Protein AF-A0AAF0JMZ4-F1 (afdb_monomer)

Radius of gyration: 18.15 Å; Cα contacts (8 Å, |Δi|>4): 98; chains: 1; bounding box: 43×33×50 Å

Structure (mmCIF, N/C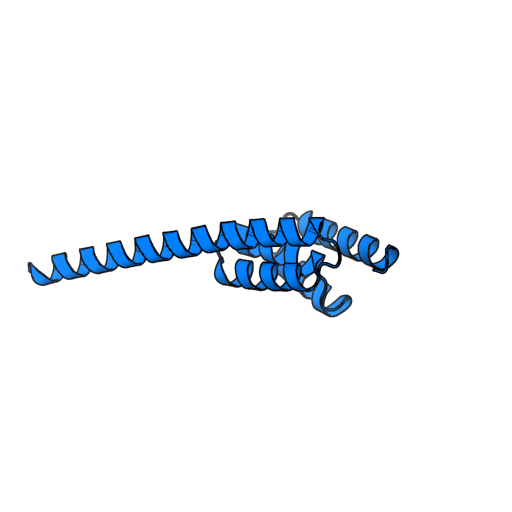A/C/O backbone):
data_AF-A0AAF0JMZ4-F1
#
_entry.id   AF-A0AAF0JMZ4-F1
#
loop_
_atom_site.group_PDB
_atom_site.id
_atom_site.type_symbol
_atom_site.label_atom_id
_atom_site.label_alt_id
_atom_site.label_comp_id
_atom_site.label_asym_id
_atom_site.label_entity_id
_atom_site.label_seq_id
_atom_site.pdbx_PDB_ins_code
_atom_site.Cartn_x
_atom_site.Cartn_y
_atom_site.Cartn_z
_atom_site.occupancy
_atom_site.B_iso_or_equiv
_atom_site.auth_seq_id
_atom_site.auth_comp_id
_atom_site.auth_asym_id
_atom_site.auth_atom_id
_atom_site.pdbx_PDB_model_num
ATOM 1 N N . MET A 1 1 ? 8.115 -13.016 -13.919 1.00 64.56 1 MET A N 1
ATOM 2 C CA . MET A 1 1 ? 8.528 -11.697 -13.402 1.00 64.56 1 MET A CA 1
ATOM 3 C C . MET A 1 1 ? 9.558 -11.163 -14.366 1.00 64.56 1 MET A C 1
ATOM 5 O O . MET A 1 1 ? 10.549 -11.847 -14.588 1.00 64.56 1 MET A O 1
ATOM 9 N N . ASP A 1 2 ? 9.286 -10.011 -14.963 1.00 86.06 2 ASP A N 1
ATOM 10 C CA . ASP A 1 2 ? 10.262 -9.286 -15.770 1.00 86.06 2 ASP A CA 1
ATOM 11 C C . ASP A 1 2 ? 11.187 -8.507 -14.820 1.00 86.06 2 ASP A C 1
ATOM 13 O O . ASP A 1 2 ? 10.734 -7.657 -14.050 1.00 86.06 2 ASP A O 1
ATOM 17 N N . VAL A 1 3 ? 12.470 -8.872 -14.803 1.00 85.31 3 VAL A N 1
ATOM 18 C CA . VAL A 1 3 ? 13.457 -8.314 -13.868 1.00 85.31 3 VAL A CA 1
ATOM 19 C C . VAL A 1 3 ? 13.823 -6.874 -14.234 1.00 85.31 3 VAL A C 1
ATOM 21 O O . VAL A 1 3 ? 14.105 -6.074 -13.338 1.00 85.31 3 VAL A O 1
ATOM 24 N N . ASP A 1 4 ? 13.778 -6.523 -15.519 1.00 93.25 4 ASP A N 1
ATOM 25 C CA . ASP A 1 4 ? 14.102 -5.176 -15.985 1.00 93.25 4 ASP A CA 1
ATOM 26 C C . ASP A 1 4 ? 12.967 -4.213 -15.645 1.00 93.25 4 ASP A C 1
ATOM 28 O O . ASP A 1 4 ? 13.213 -3.144 -15.080 1.00 93.25 4 ASP A O 1
ATOM 32 N N . LEU A 1 5 ? 11.718 -4.636 -15.862 1.00 93.00 5 LEU A N 1
ATOM 33 C CA . LEU A 1 5 ? 10.551 -3.858 -15.449 1.00 93.00 5 LEU A CA 1
ATOM 34 C C . LEU A 1 5 ? 10.511 -3.667 -13.926 1.00 93.00 5 LEU A C 1
ATOM 36 O O . LEU A 1 5 ? 10.307 -2.550 -13.452 1.00 93.00 5 LEU A O 1
ATOM 40 N N . TRP A 1 6 ? 10.792 -4.720 -13.150 1.00 94.25 6 TRP A N 1
ATOM 41 C CA . TRP A 1 6 ? 10.884 -4.618 -11.690 1.00 94.25 6 TRP A CA 1
ATOM 42 C C . TRP A 1 6 ? 11.945 -3.596 -11.252 1.00 94.25 6 TRP A C 1
ATOM 44 O O . TRP A 1 6 ? 11.702 -2.803 -10.340 1.00 94.25 6 TRP A O 1
ATOM 54 N N . ARG A 1 7 ? 13.120 -3.572 -11.898 1.00 96.25 7 ARG A N 1
ATOM 55 C CA . ARG A 1 7 ? 14.170 -2.584 -11.594 1.00 96.25 7 ARG A CA 1
ATOM 56 C C . ARG A 1 7 ? 13.707 -1.160 -11.884 1.00 96.25 7 ARG A C 1
ATOM 58 O O . ARG A 1 7 ? 13.962 -0.278 -11.066 1.00 96.25 7 ARG A O 1
ATOM 65 N N . ILE A 1 8 ? 13.046 -0.946 -13.023 1.00 97.19 8 ILE A N 1
ATOM 66 C CA . ILE A 1 8 ? 12.536 0.367 -13.438 1.00 97.19 8 ILE A CA 1
ATOM 67 C C . ILE A 1 8 ? 11.481 0.862 -12.448 1.00 97.19 8 ILE A C 1
ATOM 69 O O . ILE A 1 8 ? 11.612 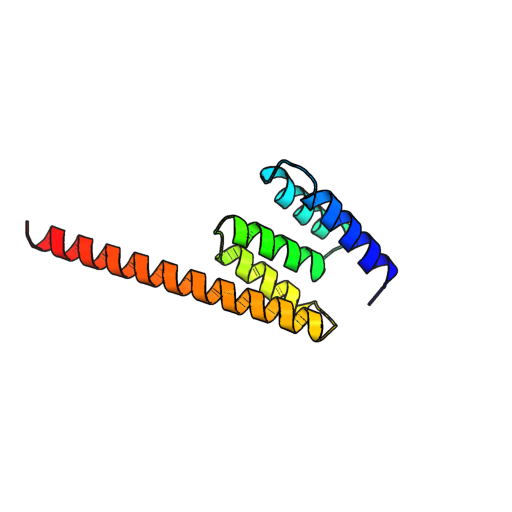1.965 -11.927 1.00 97.19 8 ILE A O 1
ATOM 73 N N . ILE A 1 9 ? 10.490 0.027 -12.124 1.00 97.31 9 ILE A N 1
ATOM 74 C CA . ILE A 1 9 ? 9.421 0.380 -11.182 1.00 97.31 9 ILE A CA 1
ATOM 75 C C . ILE A 1 9 ? 10.006 0.762 -9.819 1.00 97.31 9 ILE A C 1
ATOM 77 O O . ILE A 1 9 ? 9.676 1.814 -9.284 1.00 97.31 9 ILE A O 1
ATOM 81 N N . ASN A 1 10 ? 10.929 -0.033 -9.270 1.00 97.12 10 ASN A N 1
ATOM 82 C CA . ASN A 1 10 ? 11.529 0.281 -7.969 1.00 97.12 10 ASN A CA 1
ATOM 83 C C . ASN A 1 10 ? 12.460 1.499 -7.990 1.00 97.12 10 ASN A C 1
ATOM 85 O O . ASN A 1 10 ? 12.672 2.121 -6.950 1.00 97.12 10 ASN A O 1
ATOM 89 N N . ALA A 1 11 ? 13.048 1.844 -9.136 1.00 97.31 11 ALA A N 1
ATOM 90 C CA . ALA A 1 11 ? 13.753 3.112 -9.284 1.00 97.31 11 ALA A CA 1
ATOM 91 C C . ALA A 1 11 ? 12.765 4.286 -9.245 1.00 97.31 11 ALA A C 1
ATOM 93 O O . ALA A 1 11 ? 12.934 5.159 -8.403 1.00 97.31 11 ALA A O 1
ATOM 94 N N . SER A 1 12 ? 11.688 4.236 -10.035 1.00 96.88 12 SER A N 1
ATOM 95 C CA . SER A 1 12 ? 10.651 5.277 -10.036 1.00 96.88 12 SER A CA 1
ATOM 96 C C . SER A 1 12 ? 9.953 5.429 -8.679 1.00 96.88 12 SER A C 1
ATOM 98 O O . SER A 1 12 ? 9.672 6.544 -8.263 1.00 96.88 12 SER A O 1
ATOM 100 N N . ILE A 1 13 ? 9.716 4.333 -7.947 1.00 97.12 13 ILE A N 1
ATOM 101 C CA . ILE A 1 13 ? 9.189 4.404 -6.574 1.00 97.12 13 ILE A CA 1
ATOM 102 C C . ILE A 1 13 ? 10.150 5.184 -5.673 1.00 97.12 13 ILE A C 1
ATOM 104 O O . ILE A 1 13 ? 9.705 6.042 -4.923 1.00 97.12 13 ILE A O 1
ATOM 108 N N . ARG A 1 14 ? 11.460 4.910 -5.736 1.00 96.00 14 ARG A N 1
ATOM 109 C CA . ARG A 1 14 ? 12.443 5.649 -4.928 1.00 96.00 14 ARG A CA 1
ATOM 110 C C . ARG A 1 14 ? 12.469 7.129 -5.287 1.00 96.00 14 ARG A C 1
ATOM 112 O O . ARG A 1 14 ? 12.461 7.941 -4.377 1.00 96.00 14 ARG A O 1
ATOM 119 N N . GLU A 1 15 ? 12.412 7.465 -6.573 1.00 94.69 15 GLU A N 1
ATOM 120 C CA . GLU A 1 15 ? 12.311 8.856 -7.033 1.00 94.69 15 GLU A CA 1
ATOM 121 C C . GLU A 1 15 ? 11.074 9.553 -6.437 1.00 94.69 15 GLU A C 1
ATOM 123 O O . GLU A 1 15 ? 11.205 10.629 -5.8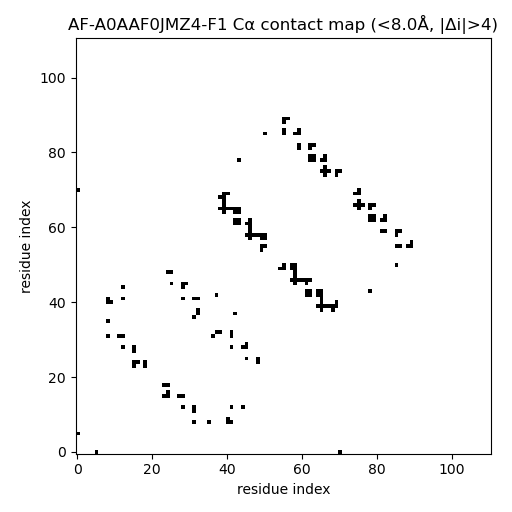65 1.00 94.69 15 GLU A O 1
ATOM 128 N N . CYS A 1 16 ? 9.902 8.904 -6.454 1.00 94.75 16 CYS A N 1
ATOM 129 C CA . CYS A 1 16 ? 8.692 9.445 -5.820 1.00 94.75 16 CYS A CA 1
ATOM 130 C C . CYS A 1 16 ? 8.827 9.654 -4.298 1.00 94.75 16 CYS A C 1
ATOM 132 O O . CYS A 1 16 ? 8.156 10.520 -3.739 1.00 94.75 16 CYS A O 1
ATOM 134 N N . LEU A 1 17 ? 9.630 8.826 -3.619 1.00 92.19 17 LEU A N 1
ATOM 135 C CA . LEU A 1 17 ? 9.810 8.848 -2.160 1.00 92.19 17 LEU A CA 1
ATOM 136 C C . LEU A 1 17 ? 10.943 9.780 -1.696 1.00 92.19 17 LEU A C 1
ATOM 138 O O . LEU A 1 17 ? 10.984 10.142 -0.524 1.00 92.19 17 LEU A O 1
ATOM 142 N N . GLU A 1 18 ? 11.883 10.130 -2.575 1.00 88.88 18 GLU A N 1
ATOM 143 C CA . GLU A 1 18 ? 12.995 11.047 -2.280 1.00 88.88 18 GLU A CA 1
ATOM 144 C C . GLU A 1 18 ? 12.581 12.528 -2.376 1.00 88.88 18 GLU A C 1
ATOM 146 O O . GLU A 1 18 ? 13.254 13.398 -1.817 1.00 88.88 18 GLU A O 1
ATOM 151 N N . GLU A 1 19 ? 11.459 12.818 -3.039 1.00 73.88 19 GLU A N 1
ATOM 152 C CA . GLU A 1 19 ? 10.828 14.140 -3.066 1.00 73.88 19 GLU A CA 1
ATOM 153 C C . GLU A 1 19 ? 10.442 14.590 -1.641 1.00 73.88 19 GLU A C 1
ATOM 155 O O . GLU A 1 19 ? 9.775 13.877 -0.893 1.00 73.88 19 GLU A O 1
ATOM 160 N N . TYR A 1 20 ? 10.856 15.801 -1.248 1.00 64.12 20 TYR A N 1
ATOM 161 C CA . TYR A 1 20 ? 10.690 16.304 0.127 1.00 64.12 20 TYR A CA 1
ATOM 162 C C . TYR A 1 20 ? 9.246 16.701 0.472 1.00 64.12 20 TYR A C 1
ATOM 164 O O . TYR A 1 20 ? 8.968 17.044 1.622 1.00 64.12 20 TYR A O 1
ATOM 172 N N . ASP A 1 21 ? 8.340 16.707 -0.507 1.00 78.56 21 ASP A N 1
ATOM 173 C CA . ASP A 1 21 ? 6.936 17.039 -0.308 1.00 78.56 21 ASP A CA 1
ATOM 174 C C . ASP A 1 21 ? 6.088 15.763 -0.230 1.00 78.56 21 ASP A C 1
ATOM 176 O O . ASP A 1 21 ? 5.774 15.168 -1.267 1.00 78.56 21 ASP A O 1
ATOM 180 N N . PRO A 1 22 ? 5.633 15.372 0.977 1.00 70.00 22 PRO A N 1
ATOM 181 C CA . PRO A 1 22 ? 4.799 14.196 1.140 1.00 70.00 22 PRO A CA 1
ATOM 182 C C . PRO A 1 22 ? 3.557 14.261 0.258 1.00 70.00 22 PRO A C 1
ATOM 184 O O . PRO A 1 22 ? 3.117 13.232 -0.243 1.00 70.00 22 PRO A O 1
ATOM 187 N N . SER A 1 23 ? 2.963 15.445 0.050 1.00 76.12 23 SER A N 1
ATOM 188 C CA . SER A 1 23 ? 1.720 15.588 -0.714 1.00 76.12 23 SER A CA 1
ATOM 189 C C . SER A 1 23 ? 1.858 15.094 -2.158 1.00 76.12 23 SER A C 1
ATOM 191 O O . SER A 1 23 ? 0.957 14.393 -2.624 1.00 76.12 23 SER A O 1
ATOM 193 N N . HIS A 1 24 ? 3.016 15.317 -2.782 1.00 87.94 24 HIS A N 1
ATOM 194 C CA . HIS A 1 24 ? 3.330 14.862 -4.135 1.00 87.94 24 HIS A CA 1
ATOM 195 C C . HIS A 1 24 ? 3.643 13.363 -4.214 1.00 87.94 24 HIS A C 1
ATOM 197 O O . HIS A 1 24 ? 3.428 12.752 -5.260 1.00 87.94 24 HIS A O 1
ATOM 203 N N . THR A 1 25 ? 4.075 12.726 -3.121 1.00 93.56 25 THR A N 1
ATOM 204 C CA . THR A 1 25 ? 4.414 11.294 -3.119 1.00 93.56 25 THR A CA 1
ATOM 205 C C . THR A 1 25 ? 3.242 10.418 -3.569 1.00 93.56 25 THR A C 1
ATOM 2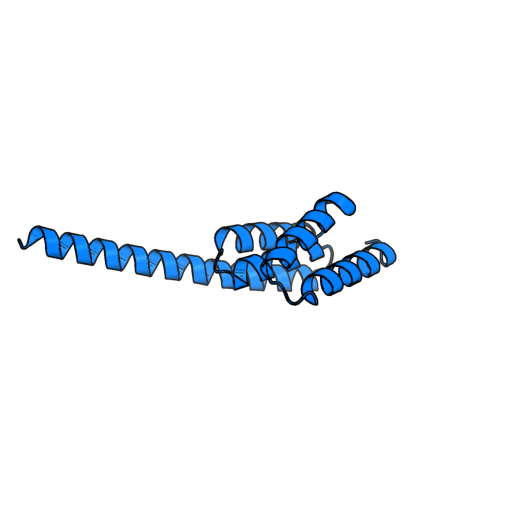07 O O . THR A 1 25 ? 3.417 9.533 -4.404 1.00 93.56 25 THR A O 1
ATOM 210 N N . LEU A 1 26 ? 2.027 10.669 -3.063 1.00 94.50 26 LEU A N 1
ATOM 211 C CA . LEU A 1 26 ? 0.848 9.888 -3.459 1.00 94.50 26 LEU A CA 1
ATOM 212 C C . LEU A 1 26 ? 0.494 10.095 -4.933 1.00 94.50 26 LEU A C 1
ATOM 214 O O . LEU A 1 26 ? 0.161 9.129 -5.611 1.00 94.50 26 LEU A O 1
ATOM 218 N N . GLU A 1 27 ? 0.566 11.333 -5.421 1.00 95.00 27 GLU A N 1
ATOM 219 C CA . GLU A 1 27 ? 0.310 11.646 -6.829 1.00 95.00 27 GLU A CA 1
ATOM 220 C C . GLU A 1 27 ? 1.322 10.938 -7.737 1.00 95.00 27 GLU A C 1
ATOM 222 O O . GLU A 1 27 ? 0.929 10.246 -8.675 1.00 95.00 27 GLU A O 1
ATOM 227 N N . CYS A 1 28 ? 2.611 11.009 -7.395 1.00 96.25 28 CYS A N 1
ATOM 228 C CA . CYS A 1 28 ? 3.678 10.335 -8.125 1.00 96.25 28 CYS A CA 1
ATOM 229 C C . CYS A 1 28 ? 3.466 8.815 -8.165 1.00 96.25 28 CYS A C 1
ATOM 231 O O . CYS A 1 28 ? 3.491 8.216 -9.241 1.00 96.25 28 CYS A O 1
ATOM 233 N N . LEU A 1 29 ? 3.183 8.186 -7.016 1.00 97.06 29 LEU A N 1
ATOM 234 C CA . LEU A 1 29 ? 2.946 6.742 -6.929 1.00 97.06 29 LEU A CA 1
ATOM 235 C C . LEU A 1 29 ? 1.689 6.293 -7.692 1.00 97.06 29 LEU A C 1
ATOM 237 O O . LEU A 1 29 ? 1.722 5.242 -8.334 1.00 97.06 29 LEU A O 1
ATOM 241 N N . HIS A 1 30 ? 0.602 7.072 -7.673 1.00 96.81 30 HIS A N 1
ATOM 242 C CA . HIS A 1 30 ? -0.580 6.794 -8.503 1.00 96.81 30 HIS A CA 1
ATOM 243 C C . HIS A 1 30 ? -0.266 6.928 -9.994 1.00 96.81 30 HIS A C 1
ATOM 245 O O . HIS A 1 30 ? -0.662 6.065 -10.776 1.00 96.81 30 HIS A O 1
ATOM 251 N N . GLY A 1 31 ? 0.538 7.918 -10.386 1.00 97.44 31 GLY A N 1
ATOM 252 C CA . GLY A 1 31 ? 1.043 8.038 -11.756 1.00 97.44 31 GLY A CA 1
ATOM 253 C C . GLY A 1 31 ? 1.854 6.816 -12.210 1.00 97.44 31 GLY A C 1
ATOM 254 O O . GLY A 1 31 ? 1.834 6.456 -13.390 1.00 97.44 31 GLY A O 1
ATOM 255 N N . LEU A 1 32 ? 2.519 6.106 -11.289 1.00 97.88 32 LEU A N 1
ATOM 256 C CA . LEU A 1 32 ? 3.192 4.847 -11.622 1.00 97.88 32 LEU A CA 1
ATOM 257 C C . LEU A 1 32 ? 2.198 3.726 -11.959 1.00 97.88 32 LEU A C 1
ATOM 259 O O . LEU A 1 32 ? 2.498 2.930 -12.850 1.00 97.88 32 LEU A O 1
ATOM 263 N N . LEU A 1 33 ? 1.028 3.670 -11.308 1.00 97.44 33 LEU A N 1
ATOM 264 C CA . LEU A 1 33 ? -0.033 2.715 -11.665 1.00 97.44 33 LEU A CA 1
ATOM 265 C C . LEU A 1 33 ? -0.586 2.998 -13.064 1.00 97.44 33 LEU A C 1
ATOM 267 O O . LEU A 1 33 ? -0.816 2.067 -13.830 1.00 97.44 33 LEU A O 1
ATOM 271 N N . GLU A 1 34 ? -0.764 4.268 -13.427 1.00 96.94 34 GLU A N 1
ATOM 272 C CA . GLU A 1 34 ? -1.205 4.644 -14.776 1.00 96.94 34 GLU A CA 1
ATOM 273 C C . GLU A 1 34 ? -0.168 4.259 -15.839 1.00 96.94 34 GLU A C 1
ATOM 275 O O . GLU A 1 34 ? -0.516 3.789 -16.924 1.00 96.94 34 GLU A O 1
ATOM 280 N N . LYS A 1 35 ? 1.119 4.430 -15.519 1.00 97.50 35 LYS A N 1
ATOM 281 C CA . LYS A 1 35 ? 2.228 4.190 -16.446 1.00 97.50 35 LYS A CA 1
ATOM 282 C C . LYS A 1 35 ? 2.566 2.712 -16.629 1.00 97.50 35 LYS A C 1
ATOM 284 O O . LYS A 1 35 ? 2.855 2.290 -17.749 1.00 97.50 35 LYS A O 1
ATOM 289 N N . TYR A 1 36 ? 2.607 1.947 -15.541 1.00 96.06 36 TYR A N 1
ATOM 290 C CA . TYR A 1 36 ? 3.100 0.565 -15.538 1.00 96.06 36 TYR A CA 1
ATOM 291 C C . TYR A 1 36 ? 1.999 -0.473 -15.310 1.00 96.06 36 TYR A C 1
ATOM 293 O O . TYR A 1 36 ? 2.243 -1.668 -15.483 1.00 96.06 36 TYR A O 1
ATOM 301 N N . GLY A 1 37 ? 0.788 -0.032 -14.972 1.00 95.69 37 GLY A N 1
ATOM 302 C CA . GLY A 1 37 ? -0.308 -0.905 -14.591 1.00 95.69 37 GLY A CA 1
ATOM 303 C C . GLY A 1 37 ? -0.198 -1.390 -13.148 1.00 95.69 37 GLY A C 1
ATOM 304 O O . GLY A 1 37 ? 0.571 -0.884 -12.330 1.00 95.69 37 GLY A O 1
ATOM 305 N N . ASP A 1 38 ? -1.019 -2.387 -12.844 1.00 95.25 38 ASP A N 1
ATOM 306 C CA . ASP A 1 38 ? -1.172 -2.940 -11.506 1.00 95.25 38 ASP A CA 1
ATOM 307 C C . ASP A 1 38 ? 0.061 -3.770 -11.098 1.00 95.25 38 ASP A C 1
ATOM 309 O O . ASP A 1 38 ? 0.279 -4.874 -11.606 1.00 95.25 38 ASP A O 1
ATOM 313 N N . ASP A 1 39 ? 0.890 -3.229 -10.201 1.00 97.50 39 ASP A N 1
ATOM 314 C CA . ASP A 1 39 ? 2.131 -3.854 -9.731 1.00 97.50 39 ASP A CA 1
ATOM 315 C C . ASP A 1 39 ? 2.199 -3.919 -8.200 1.00 97.50 39 ASP A C 1
ATOM 317 O O . ASP A 1 39 ? 1.869 -2.971 -7.479 1.00 97.50 39 ASP A O 1
ATOM 321 N N . GLY A 1 40 ? 2.686 -5.054 -7.691 1.00 98.00 40 GLY A N 1
ATOM 322 C CA . GLY A 1 40 ? 2.743 -5.312 -6.256 1.00 98.00 40 GLY A CA 1
ATOM 323 C C . GLY A 1 40 ? 3.653 -4.352 -5.485 1.00 98.00 40 GLY A C 1
ATOM 324 O O . GLY A 1 40 ? 3.326 -4.006 -4.351 1.00 98.00 40 GLY A O 1
ATOM 325 N N . MET A 1 41 ? 4.769 -3.892 -6.064 1.00 97.94 41 MET A N 1
ATOM 326 C CA . MET A 1 41 ? 5.670 -2.945 -5.396 1.00 97.94 41 MET A CA 1
ATOM 327 C C . MET A 1 41 ? 5.050 -1.551 -5.329 1.00 97.94 41 MET A C 1
ATOM 329 O O . MET A 1 41 ? 5.148 -0.908 -4.284 1.00 97.94 41 MET A O 1
ATOM 333 N N . ILE A 1 42 ? 4.369 -1.112 -6.394 1.00 98.44 42 ILE A N 1
ATOM 334 C CA . ILE A 1 42 ? 3.657 0.177 -6.405 1.00 98.44 42 ILE A CA 1
ATOM 335 C C . ILE A 1 42 ? 2.540 0.157 -5.359 1.00 98.44 42 ILE A C 1
ATOM 337 O O . ILE A 1 42 ? 2.451 1.053 -4.520 1.00 98.44 42 ILE A O 1
ATOM 341 N N . HIS A 1 43 ? 1.740 -0.913 -5.334 1.00 98.75 43 HIS A N 1
ATOM 342 C CA . HIS A 1 43 ? 0.717 -1.103 -4.310 1.00 98.75 43 HIS A CA 1
ATOM 343 C C . HIS A 1 43 ? 1.306 -1.156 -2.897 1.00 98.75 43 HIS A C 1
ATOM 345 O O . HIS A 1 43 ? 0.764 -0.542 -1.984 1.00 98.75 43 HIS A O 1
ATOM 351 N N . TYR A 1 44 ? 2.437 -1.827 -2.688 1.00 98.75 44 TYR A N 1
ATOM 352 C CA . TYR A 1 44 ? 3.070 -1.861 -1.371 1.00 98.75 44 TYR A CA 1
ATOM 353 C C . TYR A 1 44 ? 3.571 -0.476 -0.927 1.00 98.75 44 TYR A C 1
ATOM 355 O O . TYR A 1 44 ? 3.385 -0.113 0.233 1.00 98.75 44 TYR A O 1
ATOM 363 N N . ALA A 1 45 ? 4.143 0.316 -1.841 1.00 98.06 45 ALA A N 1
ATOM 364 C CA . ALA A 1 45 ? 4.564 1.691 -1.572 1.00 98.06 45 ALA A CA 1
ATOM 365 C C . ALA A 1 45 ? 3.373 2.602 -1.227 1.00 98.06 45 ALA A C 1
ATOM 367 O O . ALA A 1 45 ? 3.406 3.288 -0.209 1.00 98.06 45 ALA A O 1
ATOM 3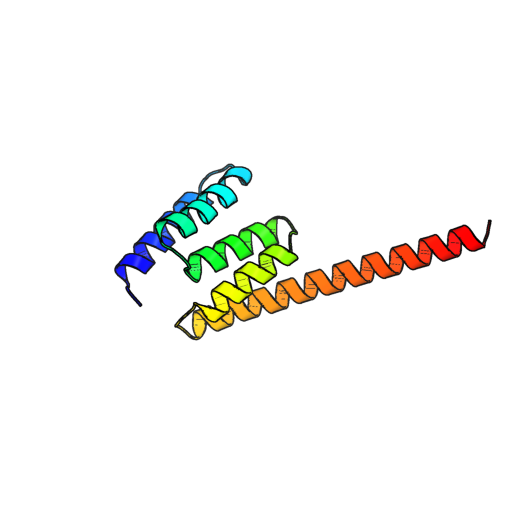68 N N . LEU A 1 46 ? 2.279 2.540 -1.995 1.00 98.12 46 LEU A N 1
ATOM 369 C CA . LEU A 1 46 ? 1.038 3.257 -1.672 1.00 98.12 46 LEU A CA 1
ATOM 370 C C . LEU A 1 46 ? 0.487 2.854 -0.298 1.00 98.12 46 LEU A C 1
ATOM 372 O O . LEU A 1 46 ? 0.035 3.707 0.463 1.00 98.12 46 LEU A O 1
ATOM 376 N N . GLY A 1 47 ? 0.555 1.563 0.043 1.00 98.44 47 GLY A N 1
ATOM 377 C CA . GLY A 1 47 ? 0.160 1.059 1.357 1.00 98.44 47 GLY A CA 1
ATOM 378 C C . GLY A 1 47 ? 0.942 1.708 2.502 1.00 98.44 47 GLY A C 1
ATOM 379 O O . GLY A 1 47 ? 0.340 2.119 3.495 1.00 98.44 47 GLY A O 1
ATOM 380 N N . LEU A 1 48 ? 2.261 1.852 2.343 1.00 97.88 48 LEU A N 1
ATOM 381 C CA . LEU A 1 48 ? 3.127 2.527 3.315 1.00 97.88 48 LEU A CA 1
ATOM 382 C C . LEU A 1 48 ? 2.762 4.006 3.470 1.00 97.88 48 LEU A C 1
ATOM 384 O O . LEU A 1 48 ? 2.617 4.479 4.597 1.00 97.88 48 LEU A O 1
ATOM 388 N N . GLU A 1 49 ? 2.554 4.714 2.362 1.00 96.62 49 GLU A N 1
ATOM 389 C CA . GLU A 1 49 ? 2.231 6.144 2.379 1.00 96.62 49 GLU A CA 1
ATOM 390 C C . GLU A 1 49 ? 0.867 6.440 3.007 1.00 96.62 49 GLU A C 1
ATOM 392 O O . GLU A 1 49 ? 0.728 7.360 3.819 1.00 96.62 49 GLU A O 1
ATOM 397 N N . TYR A 1 50 ? -0.153 5.639 2.695 1.00 97.69 50 TYR A N 1
ATOM 398 C CA . TYR A 1 50 ? -1.448 5.760 3.363 1.00 97.69 50 TYR A CA 1
ATOM 399 C C . TYR A 1 50 ? -1.358 5.400 4.850 1.00 97.69 50 TYR A C 1
ATOM 401 O O . TYR A 1 50 ? -1.954 6.089 5.681 1.00 97.69 50 TYR A O 1
ATOM 409 N N . GLU A 1 51 ? -0.565 4.385 5.214 1.00 97.75 51 GLU A N 1
ATOM 410 C CA . GLU A 1 51 ? -0.351 4.017 6.616 1.00 97.75 51 GLU A CA 1
ATOM 411 C C . GLU A 1 51 ? 0.327 5.149 7.402 1.00 97.75 51 GLU A C 1
ATOM 413 O O . GLU A 1 51 ? -0.089 5.439 8.526 1.00 97.75 51 GLU A O 1
ATOM 418 N N . ALA A 1 52 ? 1.331 5.810 6.817 1.00 95.31 52 ALA A N 1
ATOM 419 C CA . ALA A 1 52 ? 2.030 6.950 7.417 1.00 95.31 52 ALA A CA 1
ATOM 420 C C . ALA A 1 52 ? 1.101 8.153 7.660 1.00 95.31 52 ALA A C 1
ATOM 422 O O . ALA A 1 52 ? 1.302 8.922 8.598 1.00 95.31 52 ALA A O 1
ATOM 423 N N . ARG A 1 53 ? 0.044 8.281 6.852 1.00 95.00 53 ARG A N 1
ATOM 424 C CA . ARG A 1 53 ? -0.996 9.314 6.969 1.00 95.00 53 ARG A CA 1
ATOM 425 C C . ARG A 1 53 ? -2.176 8.910 7.851 1.00 95.00 53 ARG A C 1
ATOM 427 O O . ARG A 1 53 ? -3.169 9.629 7.881 1.00 95.00 53 ARG A O 1
ATOM 434 N N . PHE A 1 54 ? -2.079 7.782 8.557 1.00 96.25 54 PHE A N 1
ATOM 435 C CA . PHE A 1 54 ? -3.152 7.215 9.384 1.00 96.25 54 PHE A CA 1
ATOM 436 C C . PHE A 1 54 ? -4.422 6.829 8.605 1.00 96.25 54 PHE A C 1
ATOM 438 O O . PHE A 1 54 ? -5.456 6.536 9.208 1.00 96.25 54 PHE A O 1
ATOM 445 N N . ASP A 1 55 ? -4.342 6.761 7.273 1.00 97.56 55 ASP A N 1
ATOM 446 C CA . ASP A 1 55 ? -5.423 6.269 6.426 1.00 97.56 55 ASP A CA 1
ATOM 447 C C . ASP A 1 55 ? -5.326 4.750 6.299 1.00 97.56 55 ASP A C 1
ATOM 449 O O . ASP A 1 55 ? -4.824 4.176 5.327 1.00 97.56 55 ASP A O 1
ATOM 453 N N . PHE A 1 56 ? -5.738 4.086 7.370 1.00 98.38 56 PHE A N 1
ATOM 454 C CA . PHE A 1 56 ? -5.568 2.650 7.513 1.00 98.38 56 PHE A CA 1
ATOM 455 C C . PHE A 1 56 ? -6.429 1.853 6.533 1.00 98.38 56 PHE A C 1
ATOM 457 O O . PHE A 1 56 ? -6.020 0.783 6.088 1.00 98.38 56 PHE A O 1
ATOM 464 N N . GLU A 1 57 ? -7.586 2.377 6.147 1.00 98.50 57 GLU A N 1
ATOM 465 C CA . GLU A 1 57 ? -8.473 1.774 5.158 1.00 98.50 57 GLU A CA 1
ATOM 466 C C . GLU A 1 57 ? -7.803 1.684 3.784 1.00 98.50 57 GLU A C 1
ATOM 468 O O . GLU A 1 57 ? -7.726 0.595 3.203 1.00 98.50 57 GLU A O 1
ATOM 473 N N . ARG A 1 58 ? -7.267 2.803 3.273 1.00 98.50 58 ARG A N 1
ATOM 474 C CA . ARG A 1 58 ? -6.563 2.802 1.984 1.00 98.50 58 ARG A CA 1
ATOM 475 C C . ARG A 1 58 ? -5.253 2.031 2.066 1.00 98.50 58 ARG A C 1
ATOM 477 O O . ARG A 1 58 ? -4.947 1.273 1.145 1.00 98.50 58 ARG A O 1
ATOM 484 N N . ALA A 1 59 ? -4.529 2.123 3.182 1.00 98.81 59 ALA A N 1
ATOM 485 C CA . ALA A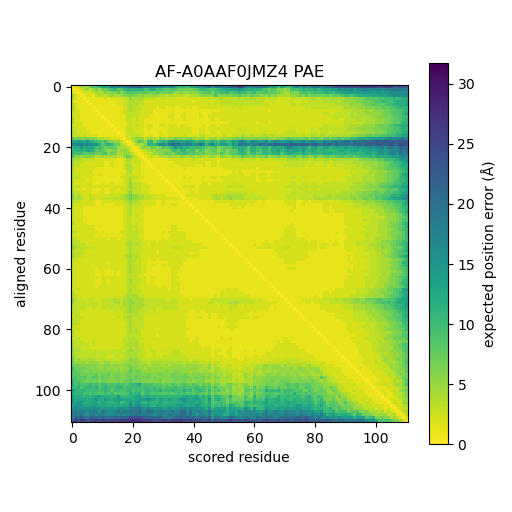 1 59 ? -3.338 1.308 3.404 1.00 98.81 59 ALA A CA 1
ATOM 486 C C . ALA A 1 59 ? -3.646 -0.193 3.294 1.00 98.81 59 ALA A C 1
ATOM 488 O O . ALA A 1 59 ? -2.968 -0.924 2.571 1.00 98.81 59 ALA A O 1
ATOM 489 N N . LEU A 1 60 ? -4.710 -0.651 3.962 1.00 98.88 60 LEU A N 1
ATOM 490 C CA . LEU A 1 60 ? -5.139 -2.046 3.940 1.00 98.88 60 LEU A CA 1
ATOM 491 C C . LEU A 1 60 ? -5.534 -2.498 2.531 1.00 98.88 60 LEU A C 1
ATOM 493 O O . LEU A 1 60 ? -5.145 -3.590 2.114 1.00 98.88 60 LEU A O 1
ATOM 497 N N . TYR A 1 61 ? -6.278 -1.675 1.787 1.00 98.75 61 TYR A N 1
ATOM 498 C CA . TYR A 1 61 ? -6.612 -1.962 0.391 1.00 98.75 61 TYR A CA 1
ATOM 499 C C . TYR A 1 61 ? -5.347 -2.202 -0.446 1.00 98.75 61 TYR A C 1
ATOM 501 O O . TYR A 1 61 ? -5.203 -3.249 -1.081 1.00 98.75 61 TYR A O 1
ATOM 509 N N . HIS A 1 62 ? -4.394 -1.270 -0.392 1.00 98.81 62 HIS A N 1
ATOM 510 C CA . HIS A 1 62 ? -3.175 -1.346 -1.188 1.00 98.81 62 HIS A CA 1
ATOM 511 C C . HIS A 1 62 ? -2.268 -2.514 -0.771 1.00 98.81 62 HIS A C 1
ATOM 513 O O . HIS A 1 62 ? -1.755 -3.218 -1.641 1.00 98.81 62 HIS A O 1
ATOM 519 N N . TYR A 1 63 ? -2.138 -2.817 0.524 1.00 98.88 63 TYR A N 1
ATOM 520 C CA . TYR A 1 63 ? -1.379 -3.992 0.957 1.00 98.88 63 TYR A CA 1
ATOM 521 C C . TYR A 1 63 ? -2.018 -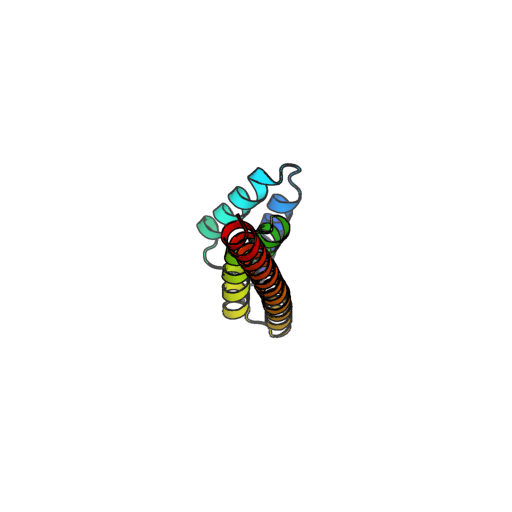5.324 0.536 1.00 98.88 63 TYR A C 1
ATOM 523 O O . TYR A 1 63 ? -1.286 -6.257 0.201 1.00 98.88 63 TYR A O 1
ATOM 531 N N . ASN A 1 64 ? -3.353 -5.430 0.499 1.00 98.88 64 ASN A N 1
ATOM 532 C CA . ASN A 1 64 ? -4.030 -6.626 -0.024 1.00 98.88 64 ASN A CA 1
ATOM 533 C C . ASN A 1 64 ? -3.752 -6.824 -1.517 1.00 98.88 64 ASN A C 1
ATOM 535 O O . ASN A 1 64 ? -3.366 -7.920 -1.921 1.00 98.88 64 ASN A O 1
ATOM 539 N N . ARG A 1 65 ? -3.845 -5.759 -2.324 1.00 98.75 65 ARG A N 1
ATOM 540 C CA . ARG A 1 65 ? -3.460 -5.817 -3.745 1.00 98.75 65 ARG A CA 1
ATOM 541 C C . ARG A 1 65 ? -2.002 -6.238 -3.916 1.00 98.75 65 ARG A C 1
ATOM 543 O O . ARG A 1 65 ? -1.713 -7.139 -4.697 1.00 98.75 65 ARG A O 1
ATOM 550 N N . ALA A 1 66 ? -1.090 -5.676 -3.120 1.00 98.69 66 ALA A N 1
ATOM 551 C CA . ALA A 1 66 ? 0.313 -6.080 -3.137 1.00 98.69 66 ALA A CA 1
ATOM 552 C C . ALA A 1 66 ? 0.490 -7.583 -2.845 1.00 98.69 66 ALA A C 1
ATOM 554 O O . ALA A 1 66 ? 1.196 -8.277 -3.574 1.00 98.69 66 ALA A O 1
ATOM 555 N N . TYR A 1 67 ? -0.189 -8.112 -1.821 1.00 98.75 67 TYR A N 1
ATOM 556 C CA . TYR A 1 67 ? -0.160 -9.538 -1.476 1.00 98.75 67 TYR A CA 1
ATOM 557 C C . TYR A 1 67 ? -0.628 -10.445 -2.627 1.00 98.75 67 TYR A C 1
ATOM 559 O O . TYR A 1 67 ? -0.022 -11.492 -2.883 1.00 98.75 67 TYR A O 1
ATOM 567 N N . GLU A 1 68 ? -1.699 -10.052 -3.316 1.00 98.62 68 GLU A N 1
ATOM 568 C CA . GLU A 1 68 ? -2.252 -10.789 -4.455 1.00 98.62 68 GLU A CA 1
ATOM 569 C C . GLU A 1 68 ? -1.279 -10.818 -5.639 1.00 98.62 68 GLU A C 1
ATOM 571 O O . GLU A 1 68 ? -1.077 -11.873 -6.247 1.00 98.62 68 GLU A O 1
ATOM 576 N N . LEU A 1 69 ? -0.642 -9.679 -5.924 1.00 97.75 69 LEU A N 1
ATOM 577 C CA . LEU A 1 69 ? 0.207 -9.473 -7.099 1.00 97.75 69 LEU A CA 1
ATOM 578 C C . LEU A 1 69 ? 1.637 -9.980 -6.916 1.00 97.75 69 LEU A C 1
ATOM 580 O O . LEU A 1 69 ? 2.300 -10.327 -7.894 1.00 97.75 69 LEU A O 1
ATOM 584 N N . PH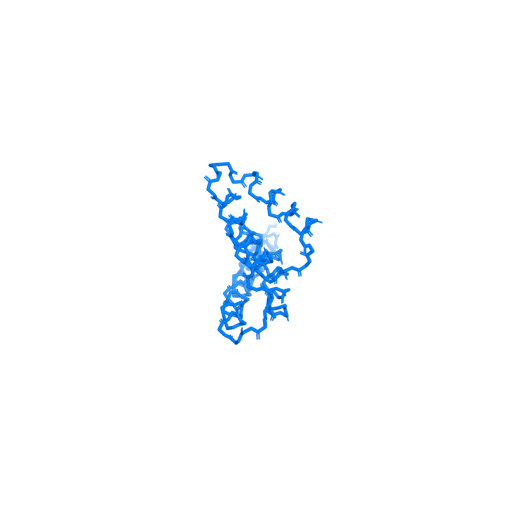E A 1 70 ? 2.142 -10.041 -5.682 1.00 97.69 70 PHE A N 1
ATOM 585 C CA . PHE A 1 70 ? 3.510 -10.479 -5.446 1.00 97.69 70 PHE A CA 1
ATOM 586 C C . PHE A 1 70 ? 3.718 -11.942 -5.851 1.00 97.69 70 PHE A C 1
ATOM 588 O O . PHE A 1 70 ? 3.097 -12.836 -5.284 1.00 97.69 70 PHE A O 1
ATOM 595 N N . PRO A 1 71 ? 4.655 -12.254 -6.761 1.00 94.94 71 PRO A N 1
ATOM 596 C CA . PRO A 1 71 ? 4.869 -13.637 -7.185 1.00 94.94 71 PRO A CA 1
ATOM 597 C C . PRO A 1 71 ? 5.756 -14.424 -6.210 1.00 94.94 71 PRO A C 1
ATOM 599 O O . PRO A 1 71 ? 5.717 -15.652 -6.193 1.00 94.94 71 PRO A O 1
ATOM 602 N N . LEU A 1 72 ? 6.572 -13.740 -5.398 1.00 95.62 72 LEU A N 1
ATOM 603 C CA . LEU A 1 72 ? 7.506 -14.383 -4.474 1.00 95.62 72 LEU A CA 1
ATOM 604 C C . LEU A 1 72 ? 6.937 -14.422 -3.061 1.00 95.62 72 LEU A C 1
ATOM 606 O O . LEU A 1 72 ? 6.460 -13.414 -2.538 1.00 95.62 72 LEU A O 1
ATOM 610 N N . ARG A 1 73 ? 7.098 -15.576 -2.410 1.00 97.00 73 ARG A N 1
ATOM 611 C CA . ARG A 1 73 ? 6.663 -15.811 -1.029 1.00 97.00 73 ARG A CA 1
ATOM 612 C C . ARG A 1 73 ? 7.179 -14.754 -0.051 1.00 97.00 73 ARG A C 1
ATOM 614 O O . ARG A 1 73 ? 6.394 -14.256 0.740 1.00 97.00 73 ARG A O 1
ATOM 621 N N . LEU A 1 74 ? 8.454 -14.373 -0.156 1.00 97.38 74 LEU A N 1
ATOM 622 C CA . LEU A 1 74 ? 9.056 -13.343 0.698 1.00 97.38 74 LEU A CA 1
ATOM 623 C C . LEU A 1 74 ? 8.275 -12.019 0.648 1.00 97.38 74 LEU A C 1
ATOM 625 O O . LEU A 1 74 ? 8.014 -11.408 1.679 1.00 97.38 74 LEU A O 1
ATOM 629 N N . TRP A 1 75 ? 7.885 -11.575 -0.549 1.00 97.50 75 TRP A N 1
ATOM 630 C CA . TRP A 1 75 ? 7.137 -10.328 -0.715 1.00 97.50 75 TRP A CA 1
ATOM 631 C C . TRP A 1 75 ? 5.684 -10.468 -0.256 1.00 97.50 75 TRP A C 1
ATOM 633 O O . TRP A 1 75 ? 5.159 -9.558 0.383 1.00 97.50 75 TRP A O 1
ATOM 643 N N . LYS A 1 76 ? 5.062 -11.634 -0.472 1.00 98.50 76 LYS A N 1
ATOM 644 C CA . LYS A 1 76 ? 3.749 -11.945 0.115 1.00 98.50 76 LYS A CA 1
ATOM 645 C C . LYS A 1 76 ? 3.777 -11.902 1.641 1.00 98.50 76 LYS A C 1
ATOM 647 O O . LYS A 1 76 ? 2.872 -11.345 2.247 1.00 98.50 76 LYS A O 1
ATOM 652 N N . GLU A 1 77 ? 4.805 -12.464 2.268 1.00 98.62 77 GLU A N 1
ATOM 653 C CA . GLU A 1 77 ? 4.953 -12.448 3.727 1.00 98.62 77 GLU A CA 1
ATOM 654 C C . GLU A 1 77 ? 5.097 -11.012 4.252 1.00 98.62 77 GLU A C 1
ATOM 656 O O . GLU A 1 77 ? 4.389 -10.644 5.187 1.00 98.62 77 GLU A O 1
ATOM 661 N N . ARG A 1 78 ? 5.881 -10.159 3.576 1.00 98.62 78 ARG A N 1
ATOM 662 C CA . ARG A 1 78 ? 5.978 -8.722 3.902 1.00 98.62 78 ARG A CA 1
ATOM 663 C C . ARG A 1 78 ? 4.639 -7.990 3.782 1.00 98.62 78 ARG A C 1
ATOM 665 O O . ARG A 1 78 ? 4.258 -7.253 4.690 1.00 98.62 78 ARG A O 1
ATOM 672 N N . ALA A 1 79 ? 3.902 -8.207 2.691 1.00 98.75 79 ALA A N 1
ATOM 673 C CA . ALA A 1 79 ? 2.563 -7.637 2.528 1.00 98.75 79 ALA A CA 1
ATOM 674 C C . ALA A 1 79 ? 1.610 -8.113 3.633 1.00 98.75 79 ALA A C 1
ATOM 676 O O . ALA A 1 79 ? 0.881 -7.313 4.210 1.00 98.75 79 ALA A O 1
ATOM 677 N N . LEU A 1 80 ? 1.659 -9.397 3.988 1.00 98.81 80 LEU A N 1
ATOM 678 C CA . LEU A 1 80 ? 0.815 -9.980 5.026 1.00 98.81 80 LEU A CA 1
ATOM 679 C C . LEU A 1 80 ? 1.118 -9.425 6.425 1.00 98.81 80 LEU A C 1
ATOM 681 O O . LEU A 1 80 ? 0.199 -9.189 7.209 1.00 98.81 80 LEU A O 1
ATOM 685 N N . GLU A 1 81 ? 2.387 -9.191 6.750 1.00 98.81 81 GLU A N 1
ATOM 686 C CA . GLU A 1 81 ? 2.780 -8.502 7.984 1.00 98.81 81 GLU A CA 1
ATOM 687 C C . GLU A 1 81 ? 2.230 -7.073 8.032 1.00 98.81 81 GLU A C 1
ATOM 689 O O . GLU A 1 81 ? 1.710 -6.646 9.066 1.00 98.81 81 GLU A O 1
ATOM 694 N N . ALA A 1 82 ? 2.286 -6.353 6.909 1.00 98.81 82 ALA A N 1
ATOM 695 C CA . ALA A 1 82 ? 1.716 -5.018 6.794 1.00 98.81 82 ALA A CA 1
ATOM 696 C C . ALA A 1 82 ? 0.186 -5.011 6.949 1.00 98.81 82 ALA A C 1
ATOM 698 O O . ALA A 1 82 ? -0.339 -4.232 7.746 1.00 98.81 82 ALA A O 1
ATOM 699 N N . ILE A 1 83 ? -0.514 -5.944 6.294 1.00 98.88 83 ILE A N 1
ATOM 700 C CA . ILE A 1 83 ? -1.963 -6.160 6.439 1.00 98.88 83 ILE A CA 1
ATOM 701 C C . ILE A 1 83 ? -2.332 -6.352 7.912 1.00 98.88 83 ILE A C 1
ATOM 703 O O . ILE A 1 83 ? -3.181 -5.630 8.433 1.00 98.88 83 ILE A O 1
ATOM 707 N N . ARG A 1 84 ? -1.665 -7.280 8.612 1.00 98.81 84 ARG A N 1
ATOM 708 C CA . ARG A 1 84 ? -1.949 -7.575 10.027 1.00 98.81 84 ARG A CA 1
ATOM 709 C C . ARG A 1 84 ? -1.715 -6.365 10.925 1.00 98.81 84 ARG A C 1
ATOM 711 O O . ARG A 1 84 ? -2.531 -6.077 11.800 1.00 98.81 84 ARG A O 1
ATOM 718 N N . ARG A 1 85 ? -0.610 -5.645 10.706 1.00 98.69 85 ARG A N 1
ATOM 719 C CA . ARG A 1 85 ? -0.280 -4.431 11.460 1.00 98.69 85 ARG A CA 1
ATOM 720 C C . ARG A 1 85 ? -1.364 -3.367 11.294 1.00 98.69 85 ARG A C 1
ATOM 722 O O . ARG A 1 85 ? -1.823 -2.815 12.290 1.00 98.69 85 ARG A O 1
ATOM 729 N N . VAL A 1 86 ? -1.797 -3.103 10.062 1.00 98.62 86 VAL A N 1
ATOM 730 C CA . VAL A 1 86 ? -2.840 -2.107 9.780 1.00 98.62 86 VAL A CA 1
ATOM 731 C C . VAL A 1 86 ? -4.201 -2.544 10.319 1.00 98.62 86 VAL A C 1
ATOM 733 O O . VAL A 1 86 ? -4.883 -1.739 10.944 1.00 98.62 86 VAL A O 1
ATOM 736 N N . GLN A 1 87 ? -4.573 -3.820 10.188 1.00 98.62 87 GLN A N 1
ATOM 737 C CA . GLN A 1 87 ? -5.805 -4.351 10.786 1.00 98.62 87 GLN A CA 1
ATOM 738 C C . GLN A 1 87 ? -5.841 -4.145 12.304 1.00 98.62 87 GLN A C 1
ATOM 740 O O . GLN A 1 87 ? -6.859 -3.711 12.839 1.00 98.62 87 GLN A O 1
ATOM 745 N N . SER A 1 88 ? -4.720 -4.376 12.995 1.00 98.31 88 SER A N 1
ATOM 746 C CA . SER A 1 88 ? -4.624 -4.101 14.431 1.00 98.31 88 SER A CA 1
ATOM 747 C C . SER A 1 88 ? -4.850 -2.621 14.756 1.00 98.31 88 SER A C 1
ATOM 749 O O . SER A 1 88 ? -5.500 -2.319 15.754 1.00 98.31 88 SER A O 1
ATOM 751 N N . LYS A 1 89 ? -4.336 -1.700 13.929 1.00 98.19 89 LYS A N 1
ATOM 752 C CA . LYS A 1 89 ? -4.532 -0.252 14.109 1.00 98.19 89 LYS A CA 1
ATOM 753 C C . LYS A 1 89 ? -5.990 0.163 13.885 1.00 98.19 89 LYS A C 1
ATOM 755 O O . LYS A 1 89 ? -6.513 0.942 14.675 1.00 98.19 89 LYS A O 1
ATOM 760 N N . ILE A 1 90 ? -6.654 -0.391 12.867 1.00 97.62 90 ILE A N 1
ATOM 761 C CA . ILE A 1 90 ? -8.088 -0.164 12.607 1.00 97.62 90 ILE A CA 1
ATOM 762 C C . ILE A 1 90 ? -8.918 -0.628 13.804 1.00 97.62 90 ILE A C 1
ATOM 764 O O . ILE A 1 90 ? -9.737 0.127 14.316 1.00 97.62 90 ILE A O 1
ATOM 768 N N . MET A 1 91 ? -8.670 -1.850 14.286 1.00 97.31 91 MET A N 1
ATOM 769 C CA . MET A 1 91 ? -9.399 -2.409 15.425 1.00 97.31 91 MET A CA 1
ATOM 770 C C . MET A 1 91 ? -9.242 -1.567 16.692 1.00 97.31 91 MET A C 1
ATOM 772 O O . MET A 1 91 ? -10.218 -1.361 17.413 1.00 97.31 91 MET A O 1
ATOM 776 N N . GLU A 1 92 ? -8.031 -1.082 16.969 1.00 96.06 92 GLU A N 1
ATOM 777 C CA . GLU A 1 92 ? -7.790 -0.228 18.131 1.00 96.06 92 GLU A CA 1
ATOM 778 C C . GLU A 1 92 ? -8.500 1.124 17.990 1.00 96.06 92 GLU A C 1
ATOM 780 O O . GLU A 1 92 ? -9.165 1.559 18.929 1.00 96.06 92 GLU A O 1
ATOM 785 N N . ARG A 1 93 ? -8.461 1.742 16.799 1.00 95.06 93 ARG A N 1
ATOM 786 C CA . ARG A 1 93 ? -9.187 2.991 16.516 1.00 95.06 93 ARG A CA 1
ATOM 787 C C . ARG A 1 93 ? -10.692 2.822 16.753 1.00 95.06 93 ARG A C 1
ATOM 789 O O . ARG A 1 93 ? -11.277 3.591 17.509 1.00 95.06 93 ARG A O 1
ATOM 796 N N . SER A 1 94 ? -11.290 1.755 16.217 1.00 93.81 94 SER A N 1
ATOM 797 C CA . SER A 1 94 ? -12.713 1.452 16.427 1.00 93.81 94 SER A CA 1
ATOM 798 C C . SER A 1 94 ? -13.063 1.199 17.895 1.00 93.81 94 SER A C 1
ATOM 800 O O . SER A 1 94 ? -14.134 1.594 18.352 1.00 93.81 94 SER A O 1
ATOM 802 N N . ARG A 1 95 ? -12.178 0.553 18.666 1.00 95.19 95 ARG A N 1
ATOM 803 C CA . ARG A 1 95 ? -12.391 0.339 20.106 1.00 95.19 95 ARG A CA 1
ATOM 804 C C . ARG A 1 95 ? -12.433 1.664 20.872 1.00 95.19 95 ARG A C 1
ATOM 806 O O . ARG A 1 95 ? -13.291 1.825 21.739 1.00 95.19 95 ARG A O 1
ATOM 813 N N . ILE A 1 96 ? -11.526 2.587 20.556 1.00 93.56 96 ILE A N 1
ATOM 814 C CA . ILE A 1 96 ? -11.474 3.915 21.179 1.00 93.56 96 ILE A CA 1
ATOM 815 C C . ILE A 1 96 ? -12.762 4.685 20.862 1.00 93.56 96 ILE A C 1
ATOM 817 O O . ILE A 1 96 ? -13.450 5.109 21.789 1.00 93.56 96 ILE A O 1
ATOM 821 N N . GLU A 1 97 ? -13.155 4.756 19.589 1.00 92.62 97 GLU A N 1
ATOM 822 C CA . GLU A 1 97 ? -14.383 5.432 19.134 1.00 92.62 97 GLU A CA 1
ATOM 823 C C . GLU A 1 97 ? -15.646 4.902 19.849 1.00 92.62 97 GLU A C 1
ATOM 825 O O . GLU A 1 97 ? -16.489 5.675 20.318 1.00 92.62 97 GLU A O 1
ATOM 830 N N . LEU A 1 98 ? -15.762 3.576 20.010 1.00 93.06 98 LEU A N 1
ATOM 831 C CA . LEU A 1 98 ? -16.859 2.943 20.756 1.00 93.06 98 LEU A CA 1
ATOM 832 C C . LEU A 1 98 ? -16.882 3.383 22.228 1.00 93.06 98 LEU A C 1
ATOM 834 O O . LEU A 1 98 ? -17.947 3.690 22.766 1.00 93.06 98 LEU A O 1
ATOM 838 N N . SER A 1 99 ? -15.715 3.437 22.874 1.00 93.00 99 SER A N 1
ATOM 839 C CA . SER A 1 99 ? -15.598 3.819 24.285 1.00 93.00 99 SER A CA 1
ATOM 840 C C . SER A 1 99 ? -15.970 5.285 24.533 1.00 93.00 99 SER A C 1
ATOM 842 O O . SER A 1 99 ? -16.641 5.604 25.518 1.00 93.00 99 SER A O 1
ATOM 844 N N . GLU A 1 100 ? -15.599 6.178 23.613 1.00 93.00 100 GLU A N 1
ATOM 845 C CA . GLU A 1 100 ? -15.920 7.603 23.689 1.00 93.00 100 GLU A CA 1
ATOM 846 C C . GLU A 1 100 ? -17.418 7.845 23.500 1.00 93.00 100 GLU A C 1
ATOM 848 O O . GLU A 1 100 ? -18.023 8.613 24.255 1.00 93.00 100 GLU A O 1
ATOM 853 N N . THR A 1 101 ? -18.028 7.132 22.549 1.00 92.56 101 THR A N 1
ATOM 854 C CA . THR A 1 101 ? -19.469 7.206 22.273 1.00 92.56 101 THR A CA 1
ATOM 855 C C . THR A 1 101 ? -20.278 6.806 23.510 1.00 92.56 101 THR A C 1
ATOM 857 O O . THR A 1 101 ? -21.132 7.567 23.966 1.00 92.56 101 THR A O 1
ATOM 860 N N . GLN A 1 102 ? -19.932 5.680 24.141 1.00 92.50 102 GLN A N 1
ATOM 861 C CA . GLN A 1 102 ? -20.583 5.214 25.373 1.00 92.50 102 GLN A CA 1
ATOM 862 C C . GLN A 1 102 ? -20.420 6.205 26.540 1.00 92.50 102 GLN A C 1
ATOM 864 O O . GLN A 1 102 ? -21.354 6.442 27.312 1.00 92.50 102 GLN A O 1
ATOM 869 N N . ALA A 1 103 ? -19.244 6.827 26.674 1.00 91.31 103 ALA A N 1
ATOM 870 C CA . ALA A 1 103 ? -18.991 7.822 27.714 1.00 91.31 103 ALA A CA 1
ATOM 871 C C . ALA A 1 103 ? -19.775 9.132 27.499 1.00 91.31 103 ALA A C 1
ATOM 873 O O . ALA A 1 103 ? -20.086 9.834 28.467 1.00 91.31 103 ALA A O 1
ATOM 874 N N . LEU A 1 104 ? -20.071 9.508 26.251 1.00 90.50 104 LEU A N 1
ATOM 875 C CA . LEU A 1 104 ? -20.914 10.664 25.9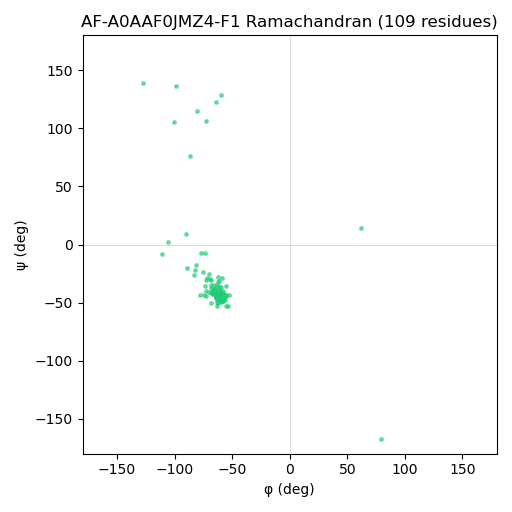25 1.00 90.50 104 LEU A CA 1
ATOM 876 C C . LEU A 1 104 ? -22.391 10.388 26.231 1.00 90.50 104 LEU A C 1
ATOM 878 O O . LEU A 1 104 ? -23.038 11.216 26.872 1.00 90.50 104 LEU A O 1
ATOM 882 N N . GLU A 1 105 ? -22.899 9.213 25.859 1.00 89.12 105 GLU A N 1
ATOM 883 C CA . GLU A 1 105 ? -24.283 8.806 26.138 1.00 89.12 105 GLU A CA 1
ATOM 884 C C . GLU A 1 105 ? -24.582 8.807 27.642 1.00 89.12 105 GLU A C 1
ATOM 886 O O . GLU A 1 105 ? -25.540 9.443 28.083 1.00 89.12 105 GLU A O 1
ATOM 891 N N . HIS A 1 106 ? -23.707 8.202 28.453 1.00 84.62 106 HIS A N 1
ATOM 892 C CA . HIS A 1 106 ? -23.881 8.163 29.911 1.00 84.62 106 HIS A CA 1
ATOM 893 C C . HIS A 1 106 ? -23.874 9.554 30.561 1.00 84.62 106 HIS A C 1
ATOM 895 O O . HIS A 1 106 ? -24.558 9.781 31.562 1.00 84.62 106 HIS A O 1
ATOM 901 N N . ARG A 1 107 ? -23.108 10.503 30.003 1.00 88.44 107 ARG A N 1
ATOM 902 C CA . ARG A 1 107 ? -23.088 11.900 30.468 1.00 88.44 107 ARG A CA 1
ATOM 903 C C . ARG A 1 107 ? -24.393 12.624 30.142 1.00 88.44 107 ARG A C 1
ATOM 905 O O . ARG A 1 107 ? -24.906 13.328 31.006 1.00 88.44 107 ARG A O 1
ATOM 912 N N . ASN A 1 108 ? -24.947 12.405 28.953 1.00 82.81 108 ASN A N 1
ATOM 913 C CA . ASN A 1 108 ? -26.192 13.042 28.518 1.00 82.81 108 ASN A CA 1
ATOM 914 C C . ASN A 1 108 ? -27.428 12.485 29.239 1.00 82.81 108 ASN A C 1
ATOM 916 O O . ASN A 1 108 ? -28.382 13.217 29.450 1.00 82.81 108 ASN A O 1
ATOM 920 N N . THR A 1 109 ? -27.408 11.222 29.674 1.00 80.75 109 THR A N 1
ATOM 921 C CA . THR A 1 109 ? -28.515 10.622 30.448 1.00 80.75 109 THR A CA 1
ATOM 922 C C . THR A 1 109 ? -28.564 11.039 31.922 1.00 80.75 109 THR A C 1
ATOM 924 O O . THR A 1 109 ? -29.493 10.662 32.633 1.00 80.75 109 THR A O 1
ATOM 927 N N . LYS A 1 110 ? -27.546 11.758 32.412 1.00 70.06 110 LYS A N 1
ATOM 928 C CA . LYS A 1 110 ? -27.438 12.218 33.809 1.00 70.06 110 LYS A CA 1
ATOM 929 C C . LYS A 1 110 ? -27.699 13.720 33.990 1.00 70.06 110 LYS A C 1
ATOM 931 O O . LYS A 1 110 ? -27.561 14.202 35.114 1.00 70.06 110 LYS A O 1
ATOM 936 N N . GLN A 1 111 ? -28.031 14.436 32.915 1.00 54.59 111 GLN A N 1
ATOM 937 C CA . GLN A 1 111 ? -28.545 15.812 32.938 1.00 54.59 111 GLN A CA 1
ATOM 938 C C . GLN A 1 111 ? -30.062 15.796 32.768 1.00 54.59 111 GLN A C 1
ATOM 940 O O . GLN A 1 111 ? -30.709 16.659 33.399 1.00 54.59 111 GLN A O 1
#

Nearest PDB structures (foldseek):
  6fdp-assembly1_A  TM=8.030E-01  e=7.851E-02  Homo sapiens
  3upv-assembly1_A  TM=8.016E-01  e=8.311E-02  Saccharomyces cerevisiae S288C
  1elw-assembly2_B  TM=6.555E-01  e=3.158E-02  Homo sapiens
  1a17-assembly1_A  TM=6.471E-01  e=7.416E-02  Homo sapiens
  6q3q-assembly1_B  TM=7.981E-01  e=2.595E-01  Arabidopsis

Secondary structure (DSSP, 8-state):
--HHHHHHHHHHHHHHHHSS-HHHHHHHHHHHHHHH-S-HHHHHHHHHHHHHTT-HHHHHHHHHHHHHH--SHHHHHHHHHHHHHHHHHHHHHHHHHHHHHHHHHHHHTT-

Sequence (111 aa):
MDVDLWRIINASIRECLEEYDPSHTLECLHGLLEKYGDDGMIHYALGLEYEARFDFERALYHYNRAYELFPLRLWKERALEAIRRVQSKIMERSRIELSETQALEHRNTKQ

pLDDT: mean 93.85, std 8.04, range [54.59, 98.88]

Foldseek 3Di:
DPPVLVVVLVVQLVVLVVPPDLVSSLVSLVVSCVVPNQALVSLQSQLVSCVVVVVLVSNLVSLVSSLVRDPDPVSVVVSVVSNVVSVVSVVVVVVVVVVVVVVVVVVVVVD

Mean predicted aligned error: 4.44 Å

Solvent-accessible surface area (backbone atoms only — not comparable to full-atom values): 5936 Å² total; per-residue (Å²): 134,63,67,68,60,51,52,51,52,55,48,55,52,48,56,34,65,68,50,90,50,71,79,54,28,59,56,45,50,52,49,46,39,76,72,74,41,95,45,26,66,58,26,39,51,52,13,50,56,28,44,76,69,70,37,39,69,62,11,40,53,25,18,50,52,12,33,72,56,34,87,47,67,72,56,25,51,54,24,48,52,49,35,54,54,37,52,52,51,51,53,50,52,54,51,52,55,53,52,54,52,54,57,49,52,60,56,64,76,74,112